Protein AF-A0A352B6I2-F1 (afdb_monomer_lite)

Radius of gyration: 17.02 Å; chains: 1; bounding box: 33×35×42 Å

Structure (mmCIF, N/CA/C/O backbone):
data_AF-A0A352B6I2-F1
#
_entry.id   AF-A0A352B6I2-F1
#
loop_
_atom_site.group_PDB
_atom_site.id
_atom_site.type_symbol
_atom_site.label_atom_id
_atom_site.label_alt_id
_atom_site.label_comp_id
_atom_site.label_asym_id
_atom_site.label_entity_id
_atom_site.label_seq_id
_atom_site.pdbx_PDB_ins_code
_atom_site.Cartn_x
_atom_site.Cartn_y
_atom_site.Cartn_z
_atom_site.occupancy
_atom_site.B_iso_or_equiv
_atom_site.auth_seq_id
_atom_site.auth_comp_id
_atom_site.auth_asym_id
_atom_site.auth_atom_id
_atom_site.pdbx_PDB_model_num
ATOM 1 N N . GLU A 1 1 ? 17.059 -0.889 -14.401 1.00 80.56 1 GLU A N 1
ATOM 2 C CA . GLU A 1 1 ? 16.759 -2.277 -14.836 1.00 80.56 1 GLU A CA 1
ATOM 3 C C . GLU A 1 1 ? 16.824 -3.336 -13.732 1.00 80.56 1 GLU A C 1
ATOM 5 O O . GLU A 1 1 ? 15.806 -3.967 -13.487 1.00 80.56 1 GLU A O 1
ATOM 10 N N . ARG A 1 2 ? 17.959 -3.548 -13.036 1.00 92.69 2 ARG A N 1
ATOM 11 C CA . ARG A 1 2 ? 18.061 -4.576 -11.967 1.00 92.69 2 ARG A CA 1
ATOM 12 C C . ARG A 1 2 ? 16.972 -4.429 -10.893 1.00 92.69 2 ARG A C 1
ATOM 14 O O . ARG A 1 2 ? 16.326 -5.411 -10.555 1.00 92.69 2 ARG A O 1
ATOM 21 N N . THR A 1 3 ? 16.736 -3.205 -10.423 1.00 93.31 3 THR A N 1
ATOM 22 C CA . THR A 1 3 ? 15.677 -2.892 -9.450 1.00 93.31 3 THR A CA 1
ATOM 23 C C . THR A 1 3 ? 14.280 -3.214 -9.975 1.00 93.31 3 THR A C 1
ATOM 25 O O . THR A 1 3 ? 13.468 -3.734 -9.228 1.00 93.31 3 THR A O 1
ATOM 28 N N . ALA A 1 4 ? 14.007 -2.969 -11.261 1.00 93.38 4 ALA A N 1
ATOM 29 C CA . ALA A 1 4 ? 12.708 -3.266 -11.865 1.00 93.38 4 ALA A CA 1
ATOM 30 C C . ALA A 1 4 ? 12.452 -4.778 -11.940 1.00 93.38 4 ALA A C 1
ATOM 32 O O . ALA A 1 4 ? 11.361 -5.230 -11.620 1.00 93.38 4 ALA A O 1
ATOM 33 N N . ARG A 1 5 ? 13.478 -5.568 -12.284 1.00 93.25 5 ARG A N 1
ATOM 34 C CA . ARG A 1 5 ? 13.389 -7.037 -12.258 1.00 93.25 5 ARG A CA 1
ATOM 35 C C . ARG A 1 5 ? 13.191 -7.578 -10.846 1.00 93.25 5 ARG A C 1
ATOM 37 O O . ARG A 1 5 ? 12.368 -8.458 -10.646 1.00 93.25 5 ARG A O 1
ATOM 44 N N . PHE A 1 6 ? 13.927 -7.038 -9.874 1.00 95.75 6 PHE A N 1
ATOM 45 C CA . PHE A 1 6 ? 13.753 -7.408 -8.469 1.00 95.75 6 PHE A CA 1
ATOM 46 C C . PHE A 1 6 ? 12.342 -7.077 -7.968 1.00 95.75 6 PHE A C 1
ATOM 48 O O . PHE A 1 6 ? 11.705 -7.912 -7.338 1.00 95.75 6 PHE A O 1
ATOM 55 N N . TYR A 1 7 ? 11.843 -5.883 -8.297 1.00 94.50 7 TYR A N 1
ATOM 56 C CA . TYR A 1 7 ? 10.470 -5.490 -8.002 1.00 94.50 7 TYR A CA 1
ATOM 57 C C . TYR A 1 7 ? 9.472 -6.467 -8.630 1.00 94.50 7 TYR A C 1
ATOM 59 O O . TYR A 1 7 ? 8.608 -6.971 -7.925 1.00 94.50 7 TYR A O 1
ATOM 67 N N . GLY A 1 8 ? 9.639 -6.805 -9.913 1.00 94.25 8 GLY A N 1
ATOM 68 C CA . GLY A 1 8 ? 8.785 -7.783 -10.585 1.00 94.25 8 GLY A CA 1
ATOM 69 C C . GLY A 1 8 ? 8.757 -9.140 -9.880 1.00 94.25 8 GLY A C 1
ATOM 70 O O . GLY A 1 8 ? 7.685 -9.626 -9.543 1.00 94.25 8 GLY A O 1
ATOM 71 N N . ALA A 1 9 ? 9.921 -9.688 -9.523 1.00 94.19 9 ALA A N 1
ATOM 72 C CA . ALA A 1 9 ? 10.000 -10.945 -8.777 1.00 94.19 9 ALA A CA 1
ATOM 73 C C . ALA A 1 9 ? 9.278 -10.883 -7.414 1.00 94.19 9 ALA A C 1
ATOM 75 O O . ALA A 1 9 ? 8.634 -11.847 -7.004 1.00 94.19 9 ALA A O 1
ATOM 76 N N . ALA A 1 10 ? 9.348 -9.747 -6.708 1.00 95.31 10 ALA A N 1
ATOM 77 C CA . ALA A 1 10 ? 8.608 -9.557 -5.460 1.00 95.31 10 ALA A CA 1
ATOM 78 C C . ALA A 1 10 ? 7.084 -9.518 -5.687 1.00 95.31 10 ALA A C 1
ATOM 80 O O . ALA A 1 10 ? 6.328 -10.086 -4.896 1.00 95.31 10 ALA A O 1
ATOM 81 N N . MET A 1 11 ? 6.631 -8.890 -6.775 1.00 94.75 11 MET A N 1
ATOM 82 C CA . MET A 1 11 ? 5.214 -8.839 -7.147 1.00 94.75 11 MET A CA 1
ATOM 83 C C . MET A 1 11 ? 4.681 -10.214 -7.570 1.00 94.75 11 MET A C 1
ATOM 85 O O . MET A 1 11 ? 3.605 -10.611 -7.124 1.00 94.75 11 MET A O 1
ATOM 89 N N . GLU A 1 12 ? 5.444 -10.964 -8.368 1.00 94.31 12 GLU A N 1
ATOM 90 C CA . GLU A 1 12 ? 5.129 -12.350 -8.746 1.00 94.31 12 GLU A CA 1
ATOM 91 C C . GLU A 1 12 ? 4.993 -13.247 -7.514 1.00 94.31 12 GLU A C 1
ATOM 93 O O . GLU A 1 12 ? 4.040 -14.021 -7.415 1.00 94.31 12 GLU A O 1
ATOM 98 N N . LEU A 1 13 ? 5.895 -13.103 -6.539 1.00 95.12 13 LEU A N 1
ATOM 99 C CA . LEU A 1 13 ? 5.825 -13.847 -5.285 1.00 95.12 13 LEU A CA 1
ATOM 100 C C . LEU A 1 13 ? 4.548 -13.520 -4.495 1.00 95.12 13 LEU A C 1
ATOM 102 O O . LEU A 1 13 ? 3.879 -14.424 -3.994 1.00 95.12 13 LEU A O 1
ATOM 106 N N . GLY A 1 14 ? 4.180 -12.239 -4.414 1.00 92.12 14 GLY A N 1
ATOM 107 C CA . GLY A 1 14 ? 2.934 -11.812 -3.777 1.00 92.12 14 GLY A CA 1
ATOM 108 C C . GLY A 1 14 ? 1.690 -12.379 -4.470 1.00 92.12 14 GLY A C 1
ATOM 109 O O . GLY A 1 14 ? 0.785 -12.881 -3.800 1.00 92.12 14 GLY A O 1
ATOM 110 N N . ALA A 1 15 ? 1.661 -12.352 -5.806 1.00 91.69 15 ALA A N 1
ATOM 111 C CA . ALA A 1 15 ? 0.575 -12.927 -6.598 1.00 91.69 15 ALA A CA 1
ATOM 112 C C . ALA A 1 15 ? 0.479 -14.450 -6.419 1.00 91.69 15 ALA A C 1
ATOM 114 O O . ALA A 1 15 ? -0.617 -14.981 -6.236 1.00 91.69 15 ALA A O 1
ATOM 115 N N . HIS A 1 16 ? 1.620 -15.144 -6.398 1.00 94.12 16 HIS A N 1
ATOM 116 C CA . HIS A 1 16 ? 1.676 -16.576 -6.131 1.00 94.12 16 HIS A CA 1
ATOM 117 C C . HIS A 1 16 ? 1.077 -16.911 -4.763 1.00 94.12 16 HIS A C 1
ATOM 119 O O . HIS A 1 16 ? 0.190 -17.757 -4.682 1.00 94.12 16 HIS A O 1
ATOM 125 N N . TYR A 1 17 ? 1.490 -16.214 -3.700 1.00 94.06 17 TYR A N 1
ATOM 126 C CA . TYR A 1 17 ? 0.952 -16.457 -2.361 1.00 94.06 17 TYR A CA 1
ATOM 127 C C . TYR A 1 17 ? -0.544 -16.184 -2.255 1.00 94.06 17 TYR A C 1
ATOM 129 O O . TYR A 1 17 ? -1.242 -16.979 -1.633 1.00 94.06 17 TYR A O 1
ATOM 137 N N . ARG A 1 18 ? -1.061 -15.140 -2.912 1.00 91.19 18 ARG A N 1
ATOM 138 C CA . ARG A 1 18 ? -2.515 -14.924 -3.001 1.00 91.19 18 ARG A CA 1
ATOM 139 C C . ARG A 1 18 ? -3.246 -16.071 -3.701 1.00 91.19 18 ARG A C 1
ATOM 141 O O . ARG A 1 18 ? -4.386 -16.349 -3.357 1.00 91.19 18 ARG A O 1
ATOM 148 N N . ALA A 1 19 ? -2.618 -16.710 -4.686 1.00 92.06 19 ALA A N 1
ATOM 149 C CA . ALA A 1 19 ? -3.234 -17.796 -5.440 1.00 92.06 19 ALA A CA 1
ATOM 150 C C . ALA A 1 19 ? -3.203 -19.146 -4.703 1.00 92.06 19 ALA 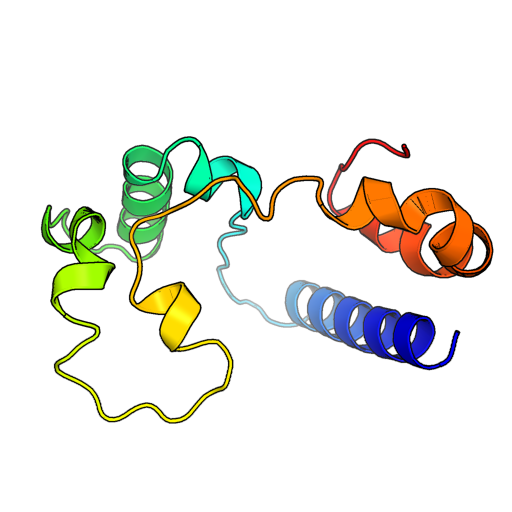A C 1
ATOM 152 O O . ALA A 1 19 ? -4.103 -19.959 -4.899 1.00 92.06 19 ALA A O 1
ATOM 153 N N . VAL A 1 20 ? -2.169 -19.408 -3.893 1.00 96.56 20 VAL A N 1
ATOM 154 C CA . VAL A 1 20 ? -1.962 -20.732 -3.269 1.00 96.56 20 VAL A CA 1
ATOM 155 C C . VAL A 1 20 ? -2.298 -20.791 -1.784 1.00 96.56 20 VAL A C 1
ATOM 157 O O . VAL A 1 20 ? -2.540 -21.881 -1.268 1.00 96.56 20 VAL A O 1
ATOM 160 N N . LEU A 1 21 ? -2.291 -19.658 -1.078 1.00 95.06 21 LEU A N 1
ATOM 161 C CA . LEU A 1 21 ? -2.623 -19.626 0.340 1.00 95.06 21 LEU A CA 1
ATOM 162 C C . LEU A 1 21 ? -4.118 -19.333 0.516 1.00 95.06 21 LEU A C 1
ATOM 164 O O . LEU A 1 21 ? -4.611 -18.360 -0.053 1.00 95.06 21 LEU A O 1
ATOM 168 N N . PRO A 1 22 ? -4.840 -20.111 1.340 1.00 92.62 22 PRO A N 1
ATOM 169 C CA . PRO A 1 22 ? -6.243 -19.861 1.653 1.00 92.62 22 PRO A CA 1
ATOM 170 C C . PRO A 1 22 ? -6.354 -18.752 2.712 1.00 92.62 22 PRO A C 1
ATOM 172 O O . PRO A 1 22 ? -6.813 -18.988 3.828 1.00 92.62 22 PRO A O 1
ATOM 175 N N . LEU A 1 23 ? -5.845 -17.562 2.392 1.00 89.88 23 LEU A N 1
ATOM 176 C CA . LEU A 1 23 ? -5.886 -16.397 3.268 1.00 89.88 23 LEU A CA 1
ATOM 177 C C . LEU A 1 23 ? -6.945 -15.426 2.767 1.00 89.88 23 LEU A C 1
ATOM 179 O O . LEU A 1 23 ? -6.870 -14.950 1.633 1.00 89.88 23 LEU A O 1
ATOM 183 N N . ASP A 1 24 ? -7.872 -15.072 3.649 1.00 90.81 24 ASP A N 1
ATOM 184 C CA . ASP A 1 24 ? -8.686 -13.887 3.441 1.00 90.81 24 ASP A CA 1
ATOM 185 C C . ASP A 1 24 ? -7.765 -12.666 3.471 1.00 90.81 24 ASP A C 1
ATOM 187 O O . ASP A 1 24 ? -6.959 -12.480 4.389 1.00 90.81 24 ASP A O 1
ATOM 191 N N . GLY A 1 25 ? -7.859 -11.829 2.444 1.00 89.75 25 GLY A N 1
ATOM 192 C CA . GLY A 1 25 ? -7.030 -10.643 2.304 1.00 89.75 25 GLY A CA 1
ATOM 193 C C . GLY A 1 25 ? -7.844 -9.456 1.826 1.00 89.75 25 GLY A C 1
ATOM 194 O O . GLY A 1 25 ? -8.737 -9.591 0.993 1.00 89.75 25 GLY A O 1
ATOM 195 N N . VAL A 1 26 ? -7.489 -8.274 2.322 1.00 91.31 26 VAL A N 1
ATOM 196 C CA . VAL A 1 26 ? -8.013 -7.003 1.828 1.00 91.31 26 VAL A CA 1
ATOM 197 C C . VAL A 1 26 ? -6.926 -6.276 1.047 1.00 91.31 26 VAL A C 1
ATOM 199 O O . VAL A 1 26 ? -5.799 -6.100 1.511 1.00 91.31 26 VAL A O 1
ATOM 202 N N . GLU A 1 27 ? -7.256 -5.859 -0.171 1.00 90.88 27 GLU A N 1
ATOM 203 C CA . GLU A 1 27 ? -6.387 -5.000 -0.965 1.00 90.88 27 GLU A CA 1
ATOM 204 C C . GLU A 1 27 ? -6.687 -3.534 -0.660 1.00 90.88 27 GLU A C 1
ATOM 206 O O . GLU A 1 27 ? -7.818 -3.072 -0.806 1.00 90.88 27 GLU A O 1
ATOM 211 N N . VAL A 1 28 ? -5.656 -2.789 -0.261 1.00 91.31 28 VAL A N 1
ATOM 212 C CA . VAL A 1 28 ? -5.765 -1.364 0.052 1.00 91.31 28 VAL A CA 1
ATOM 213 C C . VAL A 1 28 ? -4.906 -0.575 -0.925 1.00 91.31 28 VAL A C 1
ATOM 215 O O . VAL A 1 28 ? -3.680 -0.671 -0.914 1.00 91.31 28 VAL A O 1
ATOM 218 N N . ARG A 1 29 ? -5.553 0.234 -1.771 1.00 91.31 29 ARG A N 1
ATOM 219 C CA . ARG A 1 29 ? -4.855 1.168 -2.661 1.00 91.31 29 ARG A CA 1
ATOM 220 C C . ARG A 1 29 ? -4.416 2.385 -1.870 1.00 91.31 29 ARG A C 1
ATOM 222 O O . ARG A 1 29 ? -5.259 3.081 -1.302 1.00 91.31 29 ARG A O 1
ATOM 229 N N . TYR A 1 30 ? -3.116 2.658 -1.880 1.00 89.88 30 TYR A N 1
ATOM 230 C CA . TYR A 1 30 ? -2.544 3.783 -1.150 1.00 89.88 30 TYR A CA 1
ATOM 231 C C . TYR A 1 30 ? -3.241 5.097 -1.516 1.00 89.88 30 TYR A C 1
ATOM 233 O O . TYR A 1 30 ? -3.689 5.806 -0.624 1.00 89.88 30 TYR A O 1
ATOM 241 N N . GLU A 1 31 ? -3.426 5.383 -2.808 1.00 90.25 31 GLU A N 1
ATOM 242 C CA . GLU A 1 31 ? -4.021 6.638 -3.281 1.00 90.25 31 GLU A CA 1
ATOM 243 C C . GLU A 1 31 ? -5.475 6.817 -2.838 1.00 90.25 31 GLU A C 1
ATOM 245 O O . GLU A 1 31 ? -5.898 7.940 -2.570 1.00 90.25 31 GLU A O 1
ATOM 250 N N . ALA A 1 32 ? -6.231 5.719 -2.754 1.00 90.81 32 ALA A N 1
ATOM 251 C CA . ALA A 1 32 ? -7.600 5.739 -2.253 1.00 90.81 32 ALA A CA 1
ATOM 252 C C . ALA A 1 32 ? -7.622 5.950 -0.734 1.00 90.81 32 ALA A C 1
ATOM 254 O O . ALA A 1 32 ? -8.414 6.750 -0.245 1.00 90.81 32 ALA A O 1
ATOM 255 N N . LEU A 1 33 ? -6.715 5.292 -0.005 1.00 91.69 33 LEU A N 1
ATOM 256 C CA . LEU A 1 33 ? -6.583 5.440 1.442 1.00 91.69 33 LEU A CA 1
ATOM 257 C C . LEU A 1 33 ? -6.174 6.863 1.835 1.00 91.69 33 LEU A C 1
ATOM 259 O O . LEU A 1 33 ? -6.771 7.434 2.737 1.00 91.69 33 LEU A O 1
ATOM 263 N N . VAL A 1 34 ? -5.191 7.471 1.161 1.00 90.19 34 VAL A N 1
ATOM 264 C CA . VAL A 1 34 ? -4.807 8.858 1.478 1.00 90.19 34 VAL A CA 1
ATOM 265 C C . VAL A 1 34 ? -5.832 9.891 1.004 1.00 90.19 34 VAL A C 1
ATOM 267 O O . VAL A 1 34 ? -5.836 11.017 1.497 1.00 90.19 34 VAL A O 1
ATOM 270 N N . ALA A 1 35 ? -6.698 9.542 0.048 1.00 91.06 35 ALA A N 1
ATOM 271 C CA . ALA A 1 35 ? -7.802 10.403 -0.371 1.00 91.06 35 ALA A CA 1
ATOM 272 C C . ALA A 1 35 ? -8.983 10.375 0.611 1.00 91.06 35 ALA A C 1
ATOM 274 O O . ALA A 1 35 ? -9.656 11.393 0.753 1.00 91.06 35 ALA A O 1
ATOM 275 N N . ASP A 1 36 ? -9.214 9.232 1.257 1.00 93.88 36 ASP A N 1
ATOM 276 C CA . ASP A 1 36 ? -10.287 8.992 2.221 1.00 93.88 36 ASP A CA 1
ATOM 277 C C . ASP A 1 36 ? -9.803 8.007 3.301 1.00 93.88 36 ASP A C 1
ATOM 279 O O . ASP A 1 36 ? -10.027 6.792 3.229 1.00 93.88 36 ASP A O 1
ATOM 283 N N . LEU A 1 37 ? -9.090 8.548 4.297 1.00 93.00 37 LEU A N 1
ATOM 284 C CA . LEU A 1 37 ? -8.519 7.747 5.381 1.00 93.00 37 LEU A CA 1
ATOM 285 C C . LEU A 1 37 ? -9.612 7.069 6.197 1.00 93.00 37 LEU A C 1
ATOM 287 O O . LEU A 1 37 ? -9.485 5.893 6.518 1.00 93.00 37 LEU A O 1
ATOM 291 N N . GLU A 1 38 ? -10.675 7.796 6.534 1.00 95.12 38 GLU A N 1
ATOM 292 C CA . GLU A 1 38 ? -11.747 7.260 7.363 1.00 95.12 38 GLU A CA 1
ATOM 293 C C . GLU A 1 38 ? -12.463 6.109 6.662 1.00 95.12 38 GLU A C 1
ATOM 295 O O . GLU A 1 38 ? -12.567 5.022 7.233 1.00 95.12 38 GLU A O 1
ATOM 300 N N . GLY A 1 39 ? -12.890 6.287 5.409 1.00 95.69 39 GLY A N 1
ATOM 301 C CA . GLY A 1 39 ? -13.547 5.216 4.662 1.00 95.69 39 GLY A CA 1
ATOM 302 C C . GLY A 1 39 ? -12.619 4.031 4.378 1.00 95.69 39 GLY A C 1
ATOM 303 O O . GLY A 1 39 ? -13.059 2.878 4.362 1.00 95.69 39 GLY A O 1
ATOM 304 N N . GLY A 1 40 ? -11.321 4.270 4.172 1.00 95.38 40 GLY A N 1
ATOM 305 C CA . GLY A 1 40 ? -10.316 3.206 4.086 1.00 95.38 40 GLY A CA 1
ATOM 306 C C . GLY A 1 40 ? -10.135 2.441 5.403 1.00 95.38 40 GLY A C 1
ATOM 307 O O . GLY A 1 40 ? -10.173 1.2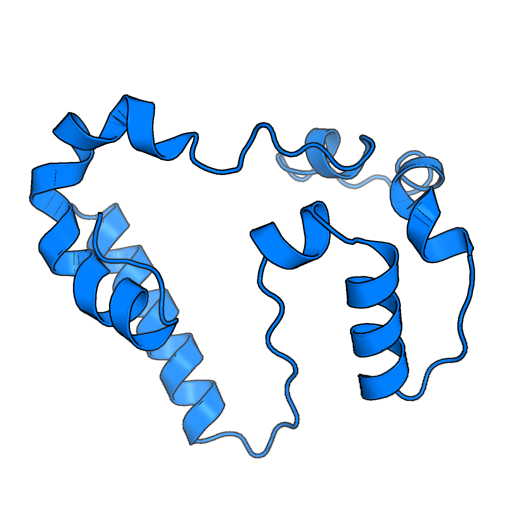10 5.405 1.00 95.38 40 GLY A O 1
ATOM 308 N N . ALA A 1 41 ? -9.998 3.156 6.520 1.00 95.19 41 ALA A N 1
ATOM 309 C CA . ALA A 1 41 ? -9.815 2.579 7.849 1.00 95.19 41 ALA A CA 1
ATOM 310 C C . ALA A 1 41 ? -11.050 1.796 8.307 1.00 95.19 41 ALA A C 1
ATOM 312 O O . ALA A 1 41 ? -10.899 0.692 8.823 1.00 95.19 41 ALA A O 1
ATOM 313 N N . ARG A 1 42 ? -12.263 2.308 8.059 1.00 96.00 42 ARG A N 1
ATOM 314 C CA . ARG A 1 42 ? -13.517 1.595 8.354 1.00 96.00 42 ARG A CA 1
ATOM 315 C C . ARG A 1 42 ? -13.574 0.247 7.642 1.00 96.00 42 ARG A C 1
ATOM 317 O O . ARG A 1 42 ? -13.707 -0.770 8.305 1.00 96.00 42 ARG A O 1
ATOM 324 N N . ARG A 1 43 ? -13.343 0.221 6.323 1.00 95.62 43 ARG A N 1
ATOM 325 C CA . ARG A 1 43 ? -13.305 -1.031 5.542 1.00 95.62 43 ARG A CA 1
ATOM 326 C C . ARG A 1 43 ? -12.276 -2.029 6.069 1.00 95.62 43 ARG A C 1
ATOM 328 O O . ARG A 1 43 ? -12.543 -3.226 6.082 1.00 95.62 43 ARG A O 1
ATOM 335 N N . LEU A 1 44 ? -11.104 -1.545 6.484 1.00 95.81 44 LEU A N 1
ATOM 336 C CA . LEU A 1 44 ? -10.057 -2.393 7.047 1.00 95.81 44 LEU A CA 1
ATOM 337 C C . LEU A 1 44 ? -10.461 -2.968 8.411 1.00 95.81 44 LEU A C 1
ATOM 339 O O . LEU A 1 44 ? -10.270 -4.158 8.643 1.00 95.81 44 LEU A O 1
ATOM 343 N N . LEU A 1 45 ? -11.023 -2.149 9.301 1.00 96.12 45 LEU A N 1
ATOM 344 C CA . LEU A 1 45 ? -11.488 -2.601 10.614 1.00 96.12 45 LEU A CA 1
ATOM 345 C C . LEU A 1 45 ? -12.664 -3.573 10.490 1.00 96.12 45 LEU A C 1
ATOM 347 O O . LEU A 1 45 ? -12.644 -4.607 11.151 1.00 96.12 45 LEU A O 1
ATOM 351 N N . ASP A 1 46 ? -13.609 -3.303 9.590 1.00 96.31 46 ASP A N 1
ATOM 352 C CA . ASP A 1 46 ? -14.732 -4.197 9.297 1.00 96.31 46 ASP A CA 1
ATOM 353 C C . ASP A 1 46 ? -14.235 -5.558 8.787 1.00 96.31 46 ASP A C 1
ATOM 355 O O . ASP A 1 46 ? -14.684 -6.598 9.265 1.00 96.31 46 ASP A O 1
ATOM 359 N N . PHE A 1 47 ? -13.255 -5.566 7.873 1.00 96.38 47 PHE A N 1
ATOM 360 C CA . PHE A 1 47 ? -12.611 -6.795 7.396 1.00 96.38 47 PHE A CA 1
ATOM 361 C C . PHE A 1 47 ? -11.929 -7.577 8.531 1.00 96.38 47 PHE A C 1
ATOM 363 O O . PHE A 1 47 ? -11.989 -8.804 8.563 1.00 96.38 47 PHE A O 1
ATOM 370 N N . LEU A 1 48 ? -11.304 -6.876 9.481 1.00 95.69 48 LEU A N 1
ATOM 371 C CA . LEU A 1 48 ? -10.658 -7.479 10.650 1.00 95.69 48 LEU A CA 1
ATOM 372 C C . LEU A 1 48 ? -11.645 -7.850 11.776 1.00 95.69 48 LEU A C 1
ATOM 374 O O . LEU A 1 48 ? -11.223 -8.438 12.772 1.00 95.69 48 LEU A O 1
ATOM 378 N N . GLY A 1 49 ? -12.930 -7.499 11.656 1.00 96.44 49 GLY A N 1
ATOM 379 C CA . GLY A 1 49 ? -13.928 -7.680 12.715 1.00 96.44 49 GLY A CA 1
ATOM 380 C C . GLY A 1 49 ? -13.679 -6.814 13.957 1.00 96.44 49 GLY A C 1
ATOM 381 O O . GLY A 1 49 ? -14.071 -7.192 15.062 1.00 96.44 49 GLY A O 1
ATOM 382 N N . LEU A 1 50 ? -12.997 -5.677 13.799 1.00 97.12 50 LEU A N 1
ATOM 383 C CA . LEU A 1 50 ? -12.647 -4.762 14.884 1.00 97.12 50 LEU A CA 1
ATOM 384 C C . LEU A 1 50 ? -13.643 -3.594 14.969 1.00 97.12 50 LEU A C 1
ATOM 386 O O . LEU A 1 50 ? -14.089 -3.091 13.939 1.00 97.12 50 LEU A O 1
ATOM 390 N N . PRO A 1 51 ? -13.976 -3.114 16.182 1.00 96.75 51 PRO A N 1
ATOM 391 C CA . PRO A 1 51 ? -14.822 -1.939 16.337 1.00 96.75 51 PRO A CA 1
ATOM 392 C C . PRO A 1 51 ? -14.114 -0.672 15.840 1.00 96.75 51 PRO A C 1
ATOM 394 O O . PRO A 1 51 ? -12.888 -0.563 15.877 1.00 96.75 51 PRO A O 1
ATOM 397 N N . TRP A 1 52 ? -14.906 0.317 15.424 1.00 97.00 52 TRP A N 1
ATOM 398 C CA . TRP A 1 52 ? -14.399 1.641 15.071 1.00 97.00 52 TRP A CA 1
ATOM 399 C C . TRP A 1 52 ? -13.791 2.359 16.287 1.00 97.00 52 TRP A C 1
ATOM 401 O O . TRP A 1 52 ? -14.425 2.442 17.338 1.00 97.00 52 TRP A O 1
ATOM 411 N N . ASP A 1 53 ? -12.604 2.942 16.105 1.00 94.25 53 ASP A N 1
ATOM 412 C CA . ASP A 1 53 ? -11.943 3.840 17.058 1.00 94.25 53 ASP A CA 1
ATOM 413 C C . ASP A 1 53 ? -11.418 5.065 16.300 1.00 94.25 53 ASP A C 1
ATOM 415 O O . ASP A 1 53 ? -10.621 4.936 15.374 1.00 94.25 53 ASP A O 1
ATOM 419 N N . GLU A 1 54 ? -11.827 6.271 16.697 1.00 94.12 54 GLU A N 1
ATOM 420 C CA . GLU A 1 54 ? -11.363 7.516 16.072 1.00 94.12 54 GLU A CA 1
ATOM 421 C C . GLU A 1 54 ? -9.844 7.717 16.153 1.00 94.12 54 GLU A C 1
ATOM 423 O O . GLU A 1 54 ? -9.276 8.467 15.353 1.00 94.12 54 GLU A O 1
ATOM 428 N N . ALA A 1 55 ? -9.162 7.054 17.092 1.00 91.50 55 ALA A N 1
ATOM 429 C CA . ALA A 1 55 ? -7.711 7.118 17.222 1.00 91.50 55 ALA A CA 1
ATOM 430 C C . ALA A 1 55 ? -6.977 6.660 15.950 1.00 91.50 55 ALA A C 1
ATOM 432 O O . ALA A 1 55 ? -5.842 7.084 15.729 1.00 91.50 55 ALA A O 1
ATOM 433 N N . VAL A 1 56 ? -7.611 5.863 15.077 1.00 92.06 56 VAL A N 1
ATOM 434 C CA . VAL A 1 56 ? -7.011 5.458 13.792 1.00 92.06 56 VAL A CA 1
ATOM 435 C C . VAL A 1 56 ? -6.763 6.642 12.855 1.00 92.06 56 VAL A C 1
ATOM 437 O O . VAL A 1 56 ? -5.817 6.614 12.070 1.00 92.06 56 VAL A O 1
ATOM 440 N N . LEU A 1 57 ? -7.555 7.713 12.968 1.00 91.75 57 LEU A N 1
ATOM 441 C CA . LEU A 1 57 ? -7.362 8.945 12.194 1.00 91.75 57 LEU A CA 1
ATOM 442 C C . LEU A 1 57 ? -6.201 9.790 12.734 1.00 91.75 57 LEU A C 1
ATOM 444 O O . LEU A 1 57 ? -5.598 10.579 12.008 1.00 91.75 57 LEU A O 1
ATOM 448 N N . ARG A 1 58 ? -5.859 9.588 14.008 1.00 89.25 58 ARG A N 1
ATOM 449 C CA . ARG A 1 58 ? -4.811 10.296 14.750 1.00 89.25 58 ARG A CA 1
ATOM 450 C C . ARG A 1 58 ? -3.556 9.435 14.933 1.00 89.25 58 ARG A C 1
ATOM 452 O O . ARG A 1 58 ? -2.818 9.591 15.899 1.00 89.25 58 ARG A O 1
ATOM 459 N N . PHE A 1 59 ? -3.287 8.523 13.993 1.00 84.56 59 PHE A N 1
ATOM 460 C CA . PHE A 1 59 ? -2.159 7.581 14.066 1.00 84.56 59 PHE A CA 1
ATOM 461 C C . PHE A 1 59 ? -0.797 8.270 14.289 1.00 84.56 59 PHE A C 1
ATOM 463 O O . PHE A 1 59 ? 0.061 7.732 14.986 1.00 84.56 59 PHE A O 1
ATOM 470 N N . HIS A 1 60 ? -0.617 9.468 13.727 1.00 81.50 60 HIS A N 1
ATOM 471 C CA . HIS A 1 60 ? 0.610 10.257 13.814 1.00 81.50 60 HIS A CA 1
ATOM 472 C C . HIS A 1 60 ? 0.880 10.800 15.228 1.00 81.50 60 HIS A C 1
ATOM 474 O O . HIS A 1 60 ? 2.037 10.990 15.588 1.00 81.50 60 HIS A O 1
ATOM 480 N N . GLU A 1 61 ? -0.146 10.974 16.072 1.00 83.19 61 GLU A N 1
ATOM 481 C CA . GLU A 1 61 ? 0.020 11.450 17.457 1.00 83.19 61 GLU A CA 1
ATOM 482 C C . GLU A 1 61 ? 0.779 10.437 18.328 1.00 83.19 61 GLU A C 1
ATOM 484 O O . GLU A 1 61 ? 1.483 10.820 19.258 1.00 83.19 61 GLU A O 1
ATOM 489 N N . ARG A 1 62 ? 0.700 9.141 17.990 1.00 74.31 62 ARG A N 1
ATOM 490 C CA . ARG A 1 62 ? 1.407 8.057 18.700 1.00 74.31 62 ARG A CA 1
ATOM 491 C C . ARG A 1 62 ? 2.765 7.712 18.089 1.00 74.31 62 ARG A C 1
ATOM 493 O O . ARG A 1 62 ? 3.492 6.872 18.616 1.00 74.31 62 ARG A O 1
ATOM 500 N N . ALA A 1 63 ? 3.148 8.368 16.996 1.00 64.44 63 ALA A N 1
ATOM 501 C CA . ALA A 1 63 ? 4.428 8.148 16.325 1.00 64.44 63 ALA A CA 1
ATOM 502 C C . ALA A 1 63 ? 5.625 8.796 17.054 1.00 64.44 63 ALA A C 1
ATOM 504 O O . ALA A 1 63 ? 6.717 8.881 16.507 1.00 64.44 63 ALA A O 1
ATOM 505 N N . GLY A 1 64 ? 5.455 9.262 18.292 1.00 62.12 64 GLY A N 1
ATOM 506 C CA . GLY A 1 64 ? 6.558 9.581 19.207 1.00 62.12 64 GLY A CA 1
ATOM 507 C C . GLY A 1 64 ? 6.782 8.519 20.289 1.00 62.12 64 GLY A C 1
ATOM 508 O O . GLY A 1 64 ? 7.785 8.567 20.990 1.00 62.12 64 GLY A O 1
ATOM 509 N N . GLU A 1 65 ? 5.858 7.565 20.441 1.00 65.38 65 GLU A N 1
ATOM 510 C CA . GLU A 1 65 ? 5.827 6.631 21.577 1.00 65.38 65 GLU A CA 1
ATOM 511 C C . GLU A 1 65 ? 6.634 5.349 21.330 1.00 65.38 65 GLU A C 1
ATOM 513 O O . GLU A 1 65 ? 6.886 4.585 22.261 1.00 65.38 65 GLU A O 1
ATOM 518 N N . ARG A 1 66 ? 7.031 5.079 20.079 1.00 63.25 66 ARG A N 1
ATOM 519 C CA . ARG A 1 66 ? 7.770 3.870 19.697 1.00 63.25 66 ARG A CA 1
ATOM 520 C C . ARG A 1 66 ? 9.135 4.238 19.136 1.00 63.25 66 ARG A C 1
ATOM 522 O O . ARG A 1 66 ? 9.233 5.021 18.204 1.00 63.25 66 ARG A O 1
ATOM 529 N N . ASP A 1 67 ? 10.189 3.624 19.656 1.00 61.41 67 ASP A N 1
ATOM 530 C CA . ASP A 1 67 ? 11.543 3.840 19.149 1.00 61.41 67 ASP A CA 1
ATOM 531 C C . ASP A 1 67 ? 11.751 2.992 17.879 1.00 61.41 67 ASP A C 1
ATOM 533 O O . ASP A 1 67 ? 12.171 1.834 17.930 1.00 61.41 67 ASP A O 1
ATOM 537 N N . VAL A 1 68 ? 11.327 3.515 16.722 1.00 63.56 68 VAL A N 1
ATOM 538 C CA . VAL A 1 68 ? 11.388 2.809 15.431 1.00 63.56 68 VAL A CA 1
ATOM 539 C C . VAL A 1 68 ? 12.361 3.523 14.498 1.00 63.56 68 VAL A C 1
ATOM 541 O O . VAL A 1 68 ? 12.079 4.583 13.949 1.00 63.56 68 VAL A O 1
ATOM 544 N N . THR A 1 69 ? 13.513 2.904 14.255 1.00 68.00 69 THR A N 1
ATOM 545 C CA . THR A 1 69 ? 14.629 3.497 13.493 1.00 68.00 69 THR A CA 1
ATOM 546 C C . THR A 1 69 ? 14.582 3.194 11.987 1.00 68.00 69 THR A C 1
ATOM 548 O O . THR A 1 69 ? 15.609 3.179 11.309 1.00 68.00 69 THR A O 1
ATOM 551 N N . THR A 1 70 ? 13.404 2.905 11.426 1.00 69.12 70 THR A N 1
ATOM 552 C CA . THR A 1 70 ? 13.279 2.637 9.981 1.00 69.12 70 THR A CA 1
ATOM 553 C C . THR A 1 70 ? 13.289 3.945 9.176 1.00 69.12 70 THR A C 1
ATOM 555 O O . THR A 1 70 ? 12.634 4.894 9.601 1.00 69.12 70 THR A O 1
ATOM 558 N N . PRO A 1 71 ? 13.918 4.018 7.984 1.00 65.62 71 PRO A N 1
ATOM 559 C CA . PRO A 1 71 ? 13.966 5.241 7.164 1.00 65.62 71 PRO A CA 1
ATOM 560 C C . PRO A 1 71 ? 12.599 5.853 6.809 1.00 65.62 71 PRO A C 1
ATOM 562 O O . PRO A 1 71 ? 12.500 7.051 6.566 1.00 65.62 71 PRO A O 1
ATOM 565 N N . SER A 1 72 ? 11.532 5.050 6.795 1.00 67.94 72 SER A N 1
ATOM 566 C CA . SER A 1 72 ? 10.152 5.496 6.569 1.00 67.94 72 SER A CA 1
ATOM 567 C C . SER A 1 72 ? 9.486 6.122 7.799 1.00 67.94 72 SER A C 1
ATOM 569 O O . SER A 1 72 ? 8.393 6.666 7.675 1.00 67.94 72 SER A O 1
ATOM 571 N N . TYR A 1 73 ? 10.108 6.061 8.980 1.00 67.06 73 TYR A N 1
ATOM 572 C CA . TYR A 1 73 ? 9.469 6.443 10.240 1.00 67.06 73 TYR A CA 1
ATOM 573 C C . TYR A 1 73 ? 9.065 7.916 10.287 1.00 67.06 73 TYR A C 1
ATOM 575 O O . TYR A 1 73 ? 7.933 8.227 10.636 1.00 67.06 73 TYR A O 1
ATOM 583 N N . ALA A 1 74 ? 9.944 8.816 9.838 1.00 60.75 74 ALA A N 1
ATOM 584 C CA . ALA A 1 74 ? 9.645 10.247 9.787 1.00 60.75 74 ALA A CA 1
ATOM 585 C C . ALA A 1 74 ? 8.423 10.567 8.900 1.00 60.75 74 ALA A C 1
ATOM 587 O O . ALA A 1 74 ? 7.654 11.474 9.210 1.00 60.75 74 ALA A O 1
ATOM 588 N N . ALA A 1 75 ? 8.212 9.796 7.827 1.00 64.25 75 ALA A N 1
ATOM 589 C CA . ALA A 1 75 ? 7.037 9.935 6.967 1.00 64.25 75 ALA A CA 1
ATOM 590 C C . ALA A 1 75 ? 5.765 9.369 7.625 1.00 64.25 75 ALA A C 1
ATOM 592 O O . ALA A 1 75 ? 4.694 9.944 7.479 1.00 64.25 75 ALA A O 1
ATOM 593 N N . VAL A 1 76 ? 5.880 8.273 8.383 1.00 69.06 76 VAL A N 1
ATOM 594 C CA . VAL A 1 76 ? 4.762 7.668 9.135 1.00 69.06 76 VAL A CA 1
ATOM 595 C C . VAL A 1 76 ? 4.377 8.503 10.364 1.00 69.06 76 VAL A C 1
ATOM 597 O O . VAL A 1 76 ? 3.241 8.435 10.822 1.00 69.06 76 VAL A O 1
ATOM 600 N N . ALA A 1 77 ? 5.296 9.321 10.879 1.00 71.44 77 ALA A N 1
ATOM 601 C CA . ALA A 1 77 ? 5.056 10.216 12.008 1.00 71.44 77 ALA A CA 1
ATOM 602 C C . ALA A 1 77 ? 4.361 11.536 11.641 1.00 71.44 77 ALA A C 1
ATOM 604 O O . ALA A 1 77 ? 4.091 12.3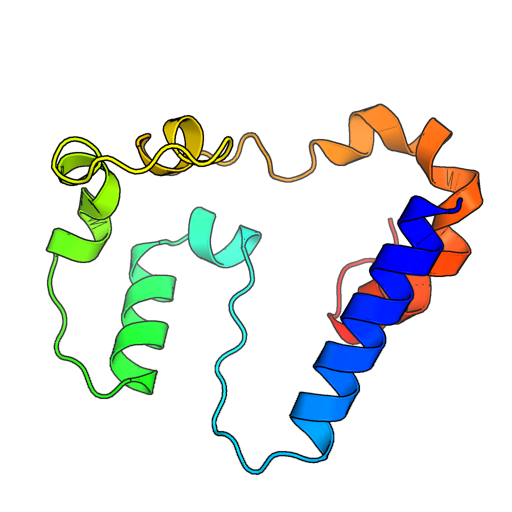54 12.517 1.00 71.44 77 ALA A O 1
ATOM 605 N N . SER A 1 78 ? 4.067 11.751 10.359 1.00 71.00 78 SER A N 1
ATOM 606 C CA . SER A 1 78 ? 3.378 12.944 9.871 1.00 71.00 78 SER A CA 1
ATOM 607 C C . SER A 1 78 ? 1.911 12.640 9.540 1.00 71.00 78 SER A C 1
ATOM 609 O O . SER A 1 78 ? 1.572 11.487 9.255 1.00 71.00 78 SER A O 1
ATOM 611 N N . PRO A 1 79 ? 1.022 13.654 9.541 1.00 76.94 79 PRO A N 1
ATOM 612 C CA . PRO A 1 79 ? -0.317 13.512 8.982 1.00 76.94 79 PRO A CA 1
ATOM 613 C C . PRO A 1 79 ? -0.268 12.997 7.542 1.00 76.94 79 PRO A C 1
ATOM 615 O O . PRO A 1 79 ? 0.714 13.209 6.830 1.00 76.94 79 PRO A O 1
ATOM 618 N N . ILE A 1 80 ? -1.351 12.359 7.094 1.00 79.06 80 ILE A N 1
ATOM 619 C CA . ILE A 1 80 ? -1.442 11.900 5.708 1.00 79.06 80 ILE A CA 1
ATOM 620 C C . ILE A 1 80 ? -1.271 13.077 4.750 1.00 79.06 80 ILE A C 1
ATOM 622 O O . ILE A 1 80 ? -2.025 14.050 4.791 1.00 79.06 80 ILE A O 1
ATOM 626 N N . ASP A 1 81 ? -0.315 12.932 3.837 1.00 78.69 81 ASP A N 1
ATOM 627 C CA . ASP A 1 81 ? -0.126 13.831 2.714 1.00 78.69 81 ASP A CA 1
ATOM 628 C C . ASP A 1 81 ? -0.315 13.094 1.380 1.00 78.69 81 ASP A C 1
ATOM 630 O O . ASP A 1 81 ? -0.110 11.885 1.254 1.00 78.69 81 ASP A O 1
ATOM 634 N N . ARG A 1 82 ? -0.737 13.845 0.358 1.00 82.06 82 ARG A N 1
ATOM 635 C CA . ARG A 1 82 ? -0.950 13.334 -1.008 1.00 82.06 82 ARG A CA 1
ATOM 636 C C . ARG A 1 82 ? 0.244 13.625 -1.921 1.00 82.06 82 ARG A C 1
ATOM 638 O O . ARG A 1 82 ? 0.174 13.365 -3.118 1.00 82.06 82 ARG A O 1
ATOM 645 N N . THR A 1 83 ? 1.341 14.163 -1.388 1.00 81.69 83 THR A N 1
ATOM 646 C CA . THR A 1 83 ? 2.487 14.663 -2.168 1.00 81.69 83 THR A CA 1
ATOM 647 C C . THR A 1 83 ? 3.314 13.541 -2.796 1.00 81.69 83 THR A C 1
ATOM 649 O O . THR A 1 83 ? 4.109 13.777 -3.711 1.00 81.69 83 THR A O 1
ATOM 652 N N . ALA A 1 84 ? 3.182 12.316 -2.284 1.00 82.94 84 ALA A N 1
ATOM 653 C CA . ALA A 1 84 ? 3.785 11.130 -2.880 1.00 82.94 84 ALA A CA 1
ATOM 654 C C . ALA A 1 84 ? 3.011 10.650 -4.121 1.00 82.94 84 ALA A C 1
ATOM 656 O O . ALA A 1 84 ? 3.605 10.060 -5.029 1.00 82.94 84 ALA A O 1
ATOM 657 N N . VAL A 1 85 ? 1.706 10.939 -4.200 1.00 86.75 85 VAL A N 1
ATOM 658 C CA . VAL A 1 85 ? 0.843 10.482 -5.294 1.00 86.75 85 VAL A CA 1
ATOM 659 C C . VAL A 1 85 ? 1.270 11.149 -6.599 1.00 86.75 85 VAL A C 1
ATOM 661 O O . VAL A 1 85 ? 1.288 12.369 -6.729 1.00 86.75 85 VAL A O 1
ATOM 664 N N . GLY A 1 86 ? 1.636 10.333 -7.588 1.00 87.44 86 GLY A N 1
ATOM 665 C CA . GLY A 1 86 ? 2.055 10.813 -8.906 1.00 87.44 86 GLY A CA 1
ATOM 666 C C . GLY A 1 86 ? 3.462 11.418 -8.968 1.00 87.44 86 GLY A C 1
ATOM 667 O O . GLY A 1 86 ? 3.878 11.816 -10.054 1.00 87.44 86 GLY A O 1
ATOM 668 N N . ARG A 1 87 ? 4.233 11.435 -7.869 1.00 88.88 87 ARG A N 1
ATOM 669 C CA . ARG A 1 87 ? 5.611 11.974 -7.841 1.00 88.88 87 ARG A CA 1
ATOM 670 C C . ARG A 1 87 ? 6.540 11.293 -8.852 1.00 88.88 87 ARG A C 1
ATOM 672 O O . ARG A 1 87 ? 7.459 11.917 -9.375 1.00 88.88 87 ARG A O 1
ATOM 679 N N . TRP A 1 88 ? 6.275 10.024 -9.165 1.00 90.69 88 TRP A N 1
ATOM 680 C CA . TRP A 1 88 ? 7.014 9.257 -10.168 1.00 90.69 88 TRP A CA 1
ATOM 681 C C . TRP A 1 88 ? 6.984 9.900 -11.564 1.00 90.69 88 TRP A C 1
ATOM 683 O O . TRP A 1 88 ? 7.926 9.707 -12.329 1.00 90.69 88 TRP A O 1
ATOM 693 N N . ARG A 1 89 ? 5.955 10.701 -11.891 1.00 90.75 89 ARG A N 1
ATOM 694 C CA . ARG A 1 89 ? 5.808 11.353 -13.204 1.00 90.75 89 ARG A CA 1
ATOM 695 C C . ARG A 1 89 ? 6.957 12.309 -13.520 1.00 90.75 89 ARG A C 1
ATOM 697 O O . ARG A 1 89 ? 7.345 12.426 -14.676 1.00 90.75 89 ARG A O 1
ATOM 704 N N . HIS A 1 90 ? 7.572 12.917 -12.503 1.00 92.50 90 HIS A N 1
ATOM 705 C CA . HIS A 1 90 ? 8.774 13.744 -12.682 1.00 92.50 90 HIS A CA 1
ATOM 706 C C . HIS A 1 90 ? 9.967 12.951 -13.241 1.00 92.50 90 HIS A C 1
ATOM 708 O O . HIS A 1 90 ? 10.892 13.537 -13.795 1.00 92.50 90 HIS A O 1
ATOM 714 N N . TYR A 1 91 ? 9.933 11.623 -13.110 1.00 92.62 91 TYR A N 1
ATOM 715 C CA . TYR A 1 91 ? 10.964 10.698 -13.567 1.00 92.62 91 TYR A CA 1
ATOM 716 C C . TYR A 1 91 ? 10.483 9.804 -14.718 1.00 92.62 91 TYR A C 1
ATOM 718 O O . TYR A 1 91 ? 11.130 8.811 -15.046 1.00 92.62 91 TYR A O 1
ATOM 726 N N . GLN A 1 92 ? 9.336 10.118 -15.332 1.00 92.44 92 GLN A N 1
ATOM 727 C CA . GLN A 1 92 ? 8.709 9.269 -16.347 1.00 92.44 92 GLN A CA 1
ATOM 728 C C . GLN A 1 92 ? 9.648 8.970 -17.523 1.00 92.44 92 GLN A C 1
ATOM 730 O O . GLN A 1 92 ? 9.701 7.832 -17.986 1.00 92.44 92 GLN A O 1
ATOM 735 N N . GLN A 1 93 ? 10.430 9.956 -17.974 1.00 94.25 93 GLN A N 1
ATOM 736 C CA . GLN A 1 93 ? 11.385 9.773 -19.072 1.00 94.25 93 GLN A CA 1
ATOM 737 C C . GLN A 1 93 ? 12.488 8.769 -18.713 1.00 94.25 93 GLN A C 1
ATOM 739 O O . GLN A 1 93 ? 12.849 7.917 -19.518 1.00 94.25 93 GLN A O 1
ATOM 744 N N . GLN A 1 94 ? 12.991 8.832 -17.482 1.00 93.88 94 GLN A N 1
ATOM 745 C CA . GLN A 1 94 ? 14.030 7.945 -16.966 1.00 93.88 94 GLN A CA 1
ATOM 746 C C . GLN A 1 94 ? 13.487 6.539 -16.676 1.00 93.88 94 GLN A C 1
ATOM 748 O O . GLN A 1 94 ? 14.231 5.562 -16.743 1.00 93.88 94 GLN A O 1
ATOM 753 N N . LEU A 1 95 ? 12.196 6.431 -16.353 1.00 92.38 95 LEU A N 1
ATOM 754 C CA . LEU A 1 95 ? 11.511 5.161 -16.121 1.00 92.38 95 LEU A CA 1
ATOM 755 C C . LEU A 1 95 ? 11.077 4.478 -17.424 1.00 92.38 95 LEU A C 1
ATOM 757 O O . LEU A 1 95 ?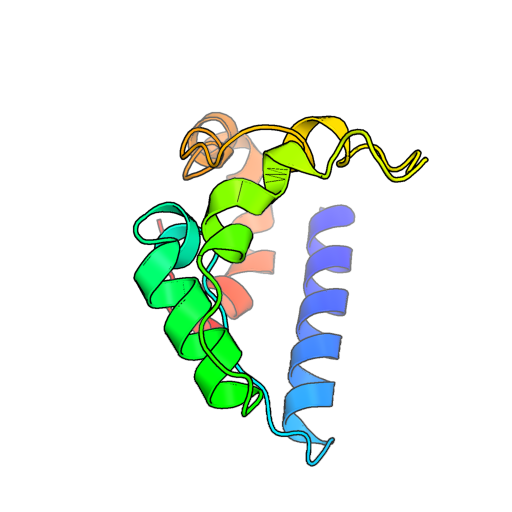 10.892 3.262 -17.416 1.00 92.38 95 LEU A O 1
ATOM 761 N N . ALA A 1 96 ? 10.968 5.208 -18.539 1.00 93.31 96 ALA A N 1
ATOM 762 C CA . ALA A 1 96 ? 10.504 4.677 -19.824 1.00 93.31 96 ALA A CA 1
ATOM 763 C C . ALA A 1 96 ? 11.158 3.339 -20.238 1.00 93.31 96 ALA A C 1
ATOM 765 O O . ALA A 1 96 ? 10.414 2.428 -20.605 1.00 93.31 96 ALA A O 1
ATOM 766 N N . PRO A 1 97 ? 12.488 3.132 -20.102 1.00 95.31 97 PRO A N 1
ATOM 767 C CA . PRO A 1 97 ? 13.123 1.866 -20.480 1.00 95.31 97 PRO A CA 1
ATOM 768 C C . PRO A 1 97 ? 12.670 0.658 -19.648 1.00 95.31 97 PRO A C 1
ATOM 770 O O . PRO A 1 97 ? 12.794 -0.478 -20.094 1.00 95.31 97 PRO A O 1
ATOM 773 N N . ILE A 1 98 ? 12.168 0.880 -18.428 1.00 94.50 98 ILE A N 1
ATOM 774 C CA . ILE A 1 98 ? 11.744 -0.194 -17.520 1.00 94.50 98 ILE A CA 1
ATOM 775 C C . ILE A 1 98 ? 10.226 -0.358 -17.433 1.00 94.50 98 ILE A C 1
ATOM 777 O O . ILE A 1 98 ? 9.781 -1.362 -16.881 1.00 94.50 98 ILE A O 1
ATOM 781 N N . LEU A 1 99 ? 9.428 0.563 -17.989 1.00 92.31 99 LEU A N 1
ATOM 782 C CA . LEU A 1 99 ? 7.963 0.449 -17.993 1.00 92.31 99 LEU A CA 1
ATOM 783 C C . LEU A 1 99 ? 7.459 -0.887 -18.562 1.00 92.31 99 LEU A C 1
ATOM 785 O O . LEU A 1 99 ? 6.592 -1.475 -17.919 1.00 92.31 99 LEU A O 1
ATOM 789 N N . PRO A 1 100 ? 8.025 -1.452 -19.651 1.00 92.81 100 PRO A N 1
ATOM 790 C CA . PRO A 1 100 ? 7.601 -2.770 -20.131 1.00 92.81 100 PRO A CA 1
ATOM 791 C C . PRO A 1 100 ? 7.797 -3.889 -19.100 1.00 92.81 100 PRO A C 1
ATOM 793 O O . PRO A 1 100 ? 7.013 -4.826 -19.053 1.00 92.81 100 PRO A O 1
ATOM 796 N N . THR A 1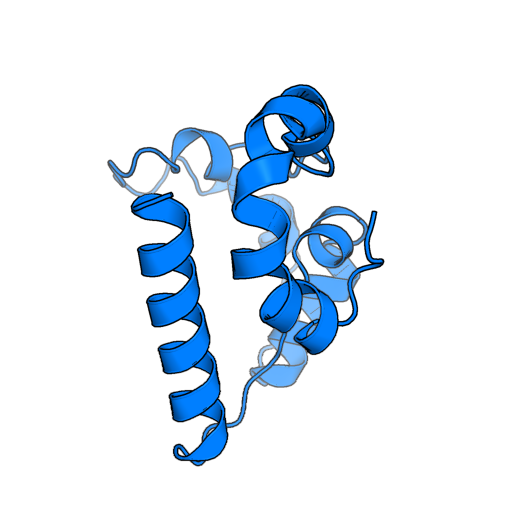 101 ? 8.816 -3.780 -18.235 1.00 93.25 101 THR A N 1
ATOM 797 C CA . THR A 1 101 ? 9.039 -4.749 -17.142 1.00 93.25 101 THR A CA 1
ATOM 798 C C . THR A 1 101 ? 7.952 -4.649 -16.071 1.00 93.25 101 THR A C 1
ATOM 800 O O . THR A 1 101 ? 7.660 -5.628 -15.394 1.00 93.25 101 THR A O 1
ATOM 803 N N . LEU A 1 102 ? 7.384 -3.455 -15.884 1.00 92.06 102 LEU A N 1
ATOM 804 C CA . LEU A 1 102 ? 6.419 -3.164 -14.826 1.00 92.06 102 LEU A CA 1
ATOM 805 C C . LEU A 1 102 ? 4.959 -3.277 -15.293 1.00 92.06 102 LEU A C 1
ATOM 807 O O . LEU A 1 102 ? 4.072 -3.432 -14.455 1.00 92.06 102 LEU A O 1
ATOM 811 N N . ALA A 1 103 ? 4.713 -3.221 -16.606 1.00 92.69 103 ALA A N 1
ATOM 812 C CA . ALA A 1 103 ? 3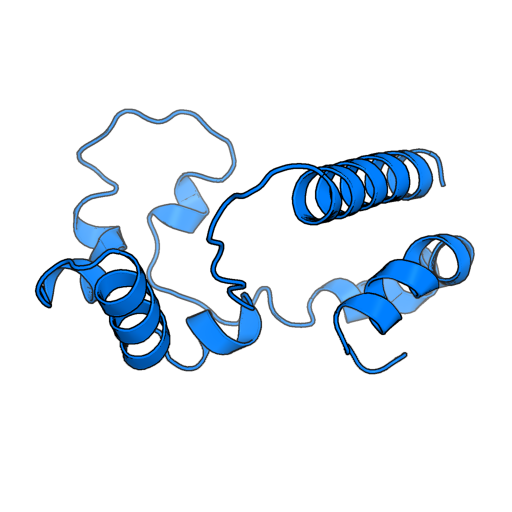.383 -3.208 -17.213 1.00 92.69 103 ALA A CA 1
ATOM 813 C C . ALA A 1 103 ? 2.448 -4.336 -16.732 1.00 92.69 103 ALA A C 1
ATOM 815 O O . ALA A 1 103 ? 1.319 -4.009 -16.366 1.00 92.69 103 ALA A O 1
ATOM 816 N N . PRO A 1 104 ? 2.891 -5.608 -16.599 1.00 92.88 104 PRO A N 1
ATOM 817 C CA . PRO A 1 104 ? 2.007 -6.680 -16.133 1.00 92.88 104 PRO A CA 1
ATOM 818 C C . PRO A 1 104 ? 1.387 -6.397 -14.760 1.00 92.88 104 PRO A C 1
ATOM 820 O O . PRO A 1 104 ? 0.237 -6.744 -14.506 1.00 92.88 104 PRO A O 1
ATOM 823 N N . TYR A 1 105 ? 2.128 -5.729 -13.872 1.00 91.25 105 TYR A N 1
ATOM 824 C CA . TYR A 1 105 ? 1.646 -5.393 -12.534 1.00 91.25 105 TYR A CA 1
ATOM 825 C C . TYR A 1 105 ? 0.726 -4.173 -12.567 1.00 91.25 105 TYR A C 1
ATOM 827 O O . TYR A 1 105 ? -0.308 -4.169 -11.908 1.00 91.25 105 TYR A O 1
ATOM 835 N N . VAL A 1 106 ? 1.059 -3.155 -13.366 1.00 91.00 106 VAL A N 1
ATOM 836 C CA . VAL A 1 106 ? 0.196 -1.977 -13.566 1.00 91.00 106 VAL A CA 1
ATOM 837 C C . VAL A 1 106 ? -1.192 -2.415 -14.045 1.00 91.00 106 VAL A C 1
ATOM 839 O O . VAL A 1 106 ? -2.200 -1.983 -13.484 1.00 91.00 106 VAL A O 1
ATOM 842 N N . GLU A 1 107 ? -1.235 -3.329 -15.014 1.00 91.69 107 GLU A N 1
ATOM 843 C CA . GLU A 1 107 ? -2.469 -3.910 -15.546 1.00 91.69 107 GLU A CA 1
ATOM 844 C C . GLU A 1 107 ? -3.192 -4.784 -14.516 1.00 91.69 107 GLU A C 1
ATOM 846 O O . GLU A 1 107 ? -4.389 -4.595 -14.297 1.00 91.69 107 GLU A O 1
ATOM 851 N N . ALA A 1 108 ? -2.479 -5.687 -13.831 1.00 90.25 108 ALA A N 1
ATOM 852 C CA . ALA A 1 108 ? -3.070 -6.575 -12.826 1.00 90.25 108 ALA A CA 1
ATOM 853 C C . ALA A 1 108 ? -3.759 -5.811 -11.681 1.00 90.25 108 ALA A C 1
ATOM 855 O O . ALA A 1 108 ? -4.799 -6.247 -11.189 1.00 90.25 108 ALA A O 1
ATOM 856 N N . PHE A 1 109 ? -3.218 -4.654 -11.286 1.00 89.88 109 PHE A N 1
ATOM 857 C CA . PHE A 1 109 ? -3.825 -3.781 -10.276 1.00 89.88 109 PHE A CA 1
ATOM 858 C C . PHE A 1 109 ? -4.746 -2.707 -10.875 1.00 89.88 109 PHE A C 1
ATOM 860 O O . PHE A 1 109 ? -5.218 -1.829 -10.154 1.00 89.88 109 PHE A O 1
ATOM 867 N N . GLY A 1 110 ? -5.047 -2.749 -12.175 1.00 91.38 110 GLY A N 1
ATOM 868 C CA . GLY A 1 110 ? -5.991 -1.836 -12.821 1.00 91.38 110 GLY A CA 1
ATOM 869 C C . GLY A 1 110 ? -5.596 -0.361 -12.706 1.00 91.38 110 GLY A C 1
ATOM 870 O O . GLY A 1 110 ? -6.463 0.495 -12.507 1.00 91.38 110 GLY A O 1
ATOM 871 N N . TYR A 1 111 ? -4.298 -0.062 -12.759 1.00 89.31 111 TYR A N 1
ATOM 872 C CA . TYR A 1 111 ? -3.813 1.306 -12.912 1.00 89.31 111 TYR A CA 1
ATOM 873 C C . TYR A 1 111 ? -3.826 1.683 -14.401 1.00 89.31 111 TYR A C 1
ATOM 875 O O . TYR A 1 111 ? -3.511 0.845 -15.247 1.00 89.31 111 TYR A O 1
ATOM 883 N N . PRO A 1 112 ? -4.183 2.931 -14.756 1.00 80.44 112 PRO A N 1
ATOM 884 C CA . PRO A 1 112 ? -4.122 3.372 -16.142 1.00 80.44 112 PRO A CA 1
ATOM 885 C C . PRO A 1 112 ? -2.675 3.313 -16.642 1.00 80.44 112 PRO A C 1
ATOM 887 O O . PRO A 1 112 ? -1.748 3.736 -15.945 1.00 80.44 112 PRO A O 1
ATOM 890 N N . ALA A 1 113 ? -2.491 2.793 -17.855 1.00 65.19 113 ALA A N 1
ATOM 891 C CA . ALA A 1 113 ? -1.197 2.722 -18.517 1.00 65.19 113 ALA A CA 1
ATOM 892 C C . ALA A 1 113 ? -0.769 4.113 -19.021 1.00 65.19 113 ALA A C 1
ATOM 894 O O . ALA A 1 113 ? -0.791 4.364 -20.219 1.00 65.19 113 ALA A O 1
ATOM 895 N N . GLY A 1 114 ? -0.372 4.997 -18.097 1.00 59.78 114 GLY A N 1
ATOM 896 C CA . GLY A 1 114 ? 0.183 6.324 -18.405 1.00 59.78 114 GLY A CA 1
ATOM 897 C C . GLY A 1 114 ? -0.851 7.382 -18.754 1.00 59.78 114 GLY A C 1
ATOM 898 O O . GLY A 1 114 ? -1.557 7.219 -19.767 1.00 59.78 114 GLY A O 1
#

Foldseek 3Di:
DVVLLVVLVVVVVVVVCVVPPPDDDDDDDPLVCLVPVPVRVVVVCVSVVHDDDPCSQVQLVCLVVDPDPDPCSVVSNDHRDCVPPPPCVVCCVVCVVSLVSCVVVCVVVVHDSD

Secondary structure (DSSP, 8-state):
-HHHHHHHHHHHHHHHHHHHS--------HHHHHH-HHHHHHHHHHHHTPPP-GGGGGGGGGTTSS----TTHHHHTSPP-STTTTGGGGGHHHHGGGHHHHHHHHHHTT----

pLDDT: mean 87.29, std 10.47, range [59.78, 97.12]

Sequence (114 aa):
ERTARFYGAAMELGAHYRAVLPLDGVEVRYEALVADLEGGARRLLDFLGLPWDEAVLRFHERAGERDVTTPSYAAVASPIDRTAVGRWRHYQQQLAPILPTLAPYVEAFGYPAG